Protein AF-A0A2V8WWQ3-F1 (afdb_monomer_lite)

Secondary structure (DSSP, 8-state):
-HHHHHHHHHHHHHHHHTT--SHHHHHHHHHHHHHHHHHHHHHTS-TTTHHHHHHHHHHHHHHHHHHHHHHHHHHHHHHHHHHHHHHHHTT-

Structure (mmCIF, N/CA/C/O backbone):
data_AF-A0A2V8WWQ3-F1
#
_entry.id   AF-A0A2V8WWQ3-F1
#
loop_
_atom_site.group_PDB
_atom_site.id
_atom_site.type_symbol
_atom_site.label_atom_id
_atom_site.label_alt_id
_atom_site.label_comp_id
_atom_site.label_asym_id
_atom_site.label_entity_id
_atom_site.label_seq_id
_atom_site.pdbx_PDB_ins_code
_atom_site.Cartn_x
_atom_site.Cartn_y
_atom_site.Cartn_z
_atom_site.occupancy
_atom_site.B_iso_or_equiv
_atom_site.auth_seq_id
_atom_site.auth_comp_id
_atom_site.auth_asym_id
_atom_site.auth_atom_id
_atom_site.pdbx_PDB_model_num
ATOM 1 N N . MET A 1 1 ? -10.979 -1.641 3.547 1.00 68.88 1 MET A N 1
ATOM 2 C CA . MET A 1 1 ? -9.981 -1.574 4.641 1.00 68.88 1 MET A CA 1
ATOM 3 C C . MET A 1 1 ? -10.272 -0.446 5.618 1.00 68.88 1 MET A C 1
ATOM 5 O O . MET A 1 1 ? -10.614 -0.739 6.753 1.00 68.88 1 MET A O 1
ATOM 9 N N . TRP A 1 2 ? -10.249 0.818 5.187 1.00 77.81 2 TRP A N 1
ATOM 10 C CA . TRP A 1 2 ? -10.560 1.963 6.058 1.00 77.81 2 TRP A CA 1
ATOM 11 C C . TRP A 1 2 ? -11.928 1.879 6.753 1.00 77.81 2 TRP A C 1
ATOM 13 O O . TRP A 1 2 ? -12.012 2.113 7.952 1.00 77.81 2 TRP A O 1
ATOM 23 N N . GLY A 1 3 ? -12.971 1.443 6.038 1.00 85.12 3 GLY A N 1
ATOM 24 C CA . GLY A 1 3 ? -14.300 1.243 6.629 1.00 85.12 3 GLY A CA 1
ATOM 25 C C . GLY A 1 3 ? -14.319 0.239 7.789 1.00 85.12 3 GLY A C 1
ATOM 26 O O . GLY A 1 3 ? -14.990 0.485 8.780 1.00 85.12 3 GLY A O 1
ATOM 27 N N . LEU A 1 4 ? -13.526 -0.840 7.724 1.00 82.88 4 LEU A N 1
ATOM 28 C CA . LEU A 1 4 ? -13.424 -1.812 8.821 1.00 82.88 4 LEU A CA 1
ATOM 29 C C . LEU A 1 4 ? -12.744 -1.205 10.053 1.00 82.88 4 LEU A C 1
ATOM 31 O O . LEU A 1 4 ? -13.211 -1.427 11.163 1.00 82.88 4 LEU A O 1
ATOM 35 N N . LEU A 1 5 ? -11.686 -0.404 9.867 1.00 85.12 5 LEU A N 1
ATOM 36 C CA . LEU A 1 5 ? -11.045 0.322 10.970 1.00 85.12 5 LEU A CA 1
ATOM 37 C C . LEU A 1 5 ? -11.995 1.345 11.601 1.00 85.12 5 LEU A C 1
ATOM 39 O O . LEU A 1 5 ? -12.021 1.482 12.822 1.00 85.12 5 LEU A O 1
ATOM 43 N N . PHE A 1 6 ? -12.799 2.021 10.779 1.00 85.56 6 PHE A N 1
ATOM 44 C CA . PHE A 1 6 ? -13.801 2.972 11.250 1.00 85.56 6 PHE A CA 1
ATOM 45 C C . PHE A 1 6 ? -14.889 2.272 12.068 1.00 85.56 6 PHE A C 1
ATOM 47 O O . PHE A 1 6 ? -15.153 2.672 13.197 1.00 85.56 6 PHE A O 1
ATOM 54 N N . VAL A 1 7 ? -15.435 1.167 11.551 1.00 88.00 7 VAL A N 1
ATOM 55 C CA . VAL A 1 7 ? -16.424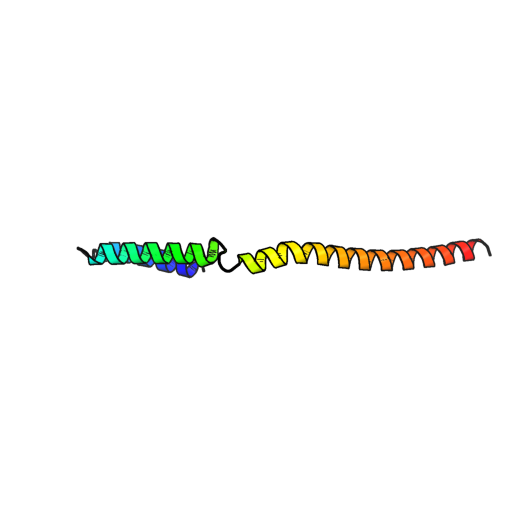 0.335 12.253 1.00 88.00 7 VAL A CA 1
ATOM 56 C C . VAL A 1 7 ? -15.868 -0.178 13.581 1.00 88.00 7 VAL A C 1
ATOM 58 O O . VAL A 1 7 ? -16.554 -0.094 14.597 1.00 88.00 7 VAL A O 1
ATOM 61 N N . LEU A 1 8 ? -14.620 -0.655 13.612 1.00 86.19 8 LEU A N 1
ATOM 62 C CA . LEU A 1 8 ? -13.998 -1.139 14.846 1.00 86.19 8 LEU A CA 1
ATOM 63 C C . LEU A 1 8 ? -13.768 -0.024 15.874 1.00 86.19 8 LEU A C 1
ATOM 65 O O . LEU A 1 8 ? -13.946 -0.236 17.072 1.00 86.19 8 LEU A O 1
ATOM 69 N N . SER A 1 9 ? -13.385 1.165 15.405 1.00 85.56 9 SER A N 1
ATOM 70 C CA . SER A 1 9 ? -13.223 2.349 16.250 1.00 85.56 9 SER A CA 1
ATOM 71 C C . SER A 1 9 ? -14.560 2.769 16.869 1.00 85.56 9 SER A C 1
ATOM 73 O O . SER A 1 9 ? -14.648 2.974 18.079 1.00 85.56 9 SER A O 1
ATOM 75 N N . THR A 1 10 ? -15.630 2.809 16.069 1.00 85.19 10 THR A N 1
ATOM 76 C CA . THR A 1 10 ? -16.984 3.105 16.554 1.00 85.19 10 THR A CA 1
ATOM 77 C C . THR A 1 10 ? -17.481 2.032 17.525 1.00 85.19 10 THR A C 1
ATOM 79 O O . THR A 1 10 ? -18.051 2.372 18.558 1.00 85.19 10 THR A O 1
ATOM 82 N N . ALA A 1 11 ? -17.217 0.750 17.255 1.00 84.31 11 ALA A N 1
ATOM 83 C CA . ALA A 1 11 ? -17.579 -0.352 18.146 1.00 84.31 11 ALA A CA 1
ATOM 84 C C . ALA A 1 11 ? -16.882 -0.251 19.513 1.00 84.31 11 ALA A C 1
ATOM 86 O O . ALA A 1 11 ? -17.536 -0.434 20.535 1.00 84.31 11 ALA A O 1
ATOM 87 N N . SER A 1 12 ? -15.595 0.117 19.550 1.00 82.50 12 SER A N 1
ATOM 88 C CA . SER A 1 12 ? -14.883 0.376 20.811 1.00 82.50 12 SER A CA 1
ATOM 89 C C . SER A 1 12 ? -15.519 1.521 21.604 1.00 82.50 12 SER A C 1
ATOM 91 O O . SER A 1 12 ? -15.622 1.421 22.820 1.00 82.50 12 SER A O 1
ATOM 93 N N . TYR A 1 13 ? -15.975 2.581 20.930 1.00 80.69 13 TYR A N 1
ATOM 94 C CA . TYR A 1 13 ? -16.641 3.716 21.577 1.00 80.69 13 TYR A CA 1
ATOM 95 C C . TYR A 1 13 ? -18.032 3.348 22.124 1.00 80.69 13 TYR A C 1
ATOM 97 O O . TYR A 1 13 ? -18.433 3.800 23.194 1.00 80.69 13 TYR A O 1
ATOM 105 N N . LEU A 1 14 ? -18.756 2.472 21.421 1.00 82.00 14 LEU A N 1
ATOM 106 C CA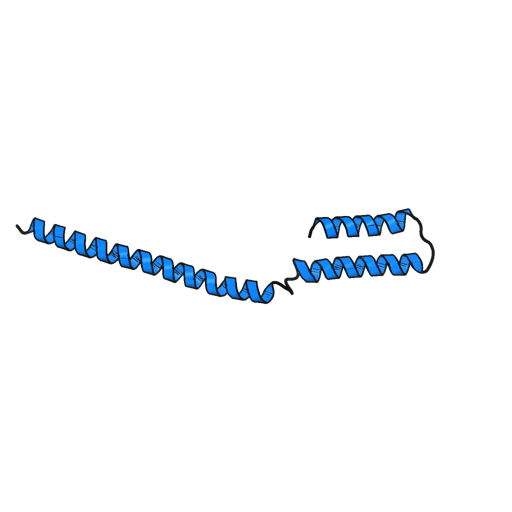 . LEU A 1 14 ? -20.047 1.940 21.865 1.00 82.00 14 LEU A CA 1
ATOM 107 C C . LEU A 1 14 ? -19.922 1.102 23.148 1.00 82.00 14 LEU A C 1
ATOM 109 O O . LEU A 1 14 ? -20.817 1.160 23.986 1.00 82.00 14 LEU A O 1
ATOM 113 N N . VAL A 1 15 ? -18.823 0.365 23.349 1.00 78.94 15 VAL A N 1
ATOM 114 C CA . VAL A 1 15 ? -18.590 -0.387 24.602 1.00 78.94 15 VAL A CA 1
ATOM 115 C C . VAL A 1 15 ? -18.531 0.532 25.818 1.00 78.94 15 VAL A C 1
ATOM 117 O O . VAL A 1 15 ? -19.110 0.200 26.854 1.00 78.94 15 VAL A O 1
ATOM 120 N N . ASP A 1 16 ? -17.874 1.685 25.685 1.00 74.38 16 ASP A N 1
ATOM 121 C CA . ASP A 1 16 ? -17.831 2.694 26.744 1.00 74.38 16 ASP A CA 1
ATOM 122 C C . ASP A 1 16 ? -19.193 3.387 26.923 1.00 74.38 16 ASP A C 1
ATOM 124 O O . ASP A 1 16 ? -19.579 3.685 28.052 1.00 74.38 16 ASP A O 1
ATOM 128 N N . TYR A 1 17 ? -19.970 3.55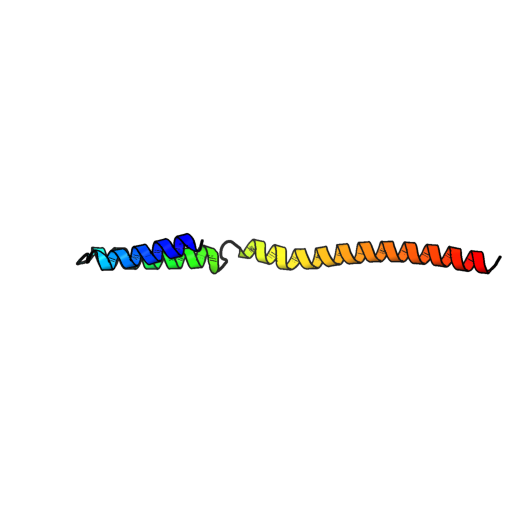6 25.846 1.00 74.69 17 TYR A N 1
ATOM 129 C CA . TYR A 1 17 ? -21.319 4.134 25.897 1.00 74.69 17 TYR A CA 1
ATOM 130 C C . TYR A 1 17 ? -22.335 3.251 26.637 1.00 74.69 17 TYR A C 1
ATOM 132 O O . TYR A 1 17 ? -23.164 3.749 27.396 1.00 74.69 17 TYR A O 1
ATOM 140 N N . PHE A 1 18 ? -22.262 1.929 26.467 1.00 75.88 18 PHE A N 1
ATOM 141 C CA . PHE A 1 18 ? -23.138 0.991 27.178 1.00 75.88 18 PHE A CA 1
ATOM 142 C C . PHE A 1 18 ? -22.741 0.772 28.645 1.00 75.88 18 PHE A C 1
ATOM 144 O O . PHE A 1 18 ? -23.388 -0.019 29.329 1.00 75.88 18 PHE A O 1
ATOM 151 N N . HIS A 1 19 ? -21.702 1.462 29.140 1.00 65.94 19 HIS A N 1
ATOM 152 C CA . HIS A 1 19 ? -21.244 1.419 30.531 1.00 65.94 19 HIS A CA 1
ATOM 153 C C . HIS A 1 19 ? -21.160 -0.007 31.104 1.00 65.94 19 HI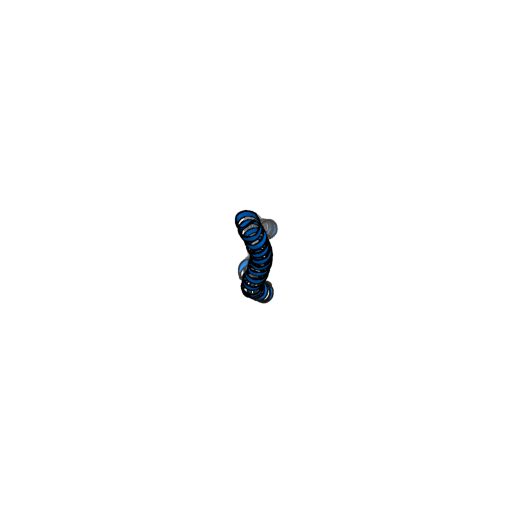S A C 1
ATOM 155 O O . HIS A 1 19 ? -21.487 -0.247 32.267 1.00 65.94 19 HIS A O 1
ATOM 161 N N . LEU A 1 20 ? -20.708 -0.968 30.292 1.00 63.62 20 LEU A N 1
ATOM 162 C CA . LEU A 1 20 ? -20.535 -2.349 30.732 1.00 63.62 20 LEU A CA 1
ATOM 163 C C . LEU A 1 20 ? -19.514 -2.365 31.881 1.00 63.62 20 LEU A C 1
ATOM 165 O O . LEU A 1 20 ? -18.373 -1.924 31.727 1.00 63.62 20 LEU A O 1
ATOM 169 N N . GLN A 1 21 ? -19.931 -2.819 33.063 1.00 72.12 21 GLN A N 1
ATOM 170 C CA . GLN A 1 21 ? -19.078 -2.874 34.251 1.00 72.12 21 GLN A CA 1
ATOM 171 C C . GLN A 1 21 ? -18.453 -4.263 34.430 1.00 72.12 21 GLN A C 1
ATOM 173 O O . GLN A 1 21 ? -19.025 -5.286 34.059 1.00 72.12 21 GLN A O 1
ATOM 178 N N . GLY A 1 22 ? -17.255 -4.292 35.019 1.00 76.06 22 GLY A N 1
ATOM 179 C CA . GLY A 1 22 ? -16.537 -5.522 35.359 1.00 76.06 22 GLY A CA 1
ATOM 180 C C . GLY A 1 22 ? -15.628 -6.065 34.250 1.00 76.06 22 GLY A C 1
ATOM 181 O O . GLY A 1 22 ? -15.136 -5.325 33.395 1.00 76.06 22 GLY A O 1
ATOM 182 N N . TYR A 1 23 ? -15.381 -7.378 34.291 1.00 76.38 23 TYR A N 1
ATOM 183 C CA . TYR A 1 23 ? -14.447 -8.088 33.403 1.00 76.38 23 TYR A CA 1
ATOM 184 C C . TYR A 1 23 ? -14.835 -8.037 31.921 1.00 76.38 23 TYR A C 1
ATOM 186 O O . TYR A 1 23 ? -13.961 -8.083 31.055 1.00 76.38 23 TYR A O 1
ATOM 194 N N . LEU A 1 24 ? -16.129 -7.885 31.622 1.00 77.06 24 LEU A N 1
ATOM 195 C CA . LEU A 1 24 ? -16.634 -7.820 30.253 1.00 77.06 24 LEU A CA 1
ATOM 196 C C . LEU A 1 24 ? -16.052 -6.611 29.501 1.00 77.06 24 LEU A C 1
ATOM 198 O O . LEU A 1 24 ? -15.594 -6.756 28.373 1.00 77.06 24 LEU A O 1
ATOM 202 N N . ARG A 1 25 ? -15.942 -5.445 30.152 1.00 82.19 25 ARG A N 1
ATOM 203 C CA . ARG A 1 25 ? -15.303 -4.255 29.565 1.00 82.19 25 ARG A CA 1
ATOM 204 C C . ARG A 1 25 ? -13.847 -4.513 29.195 1.00 82.19 25 ARG A C 1
ATOM 206 O O . ARG A 1 25 ? -13.416 -4.181 28.096 1.00 82.19 25 ARG A O 1
ATOM 213 N N . TRP A 1 26 ? -13.101 -5.124 30.114 1.00 82.38 26 TRP A N 1
ATOM 214 C CA . TRP A 1 26 ? -11.690 -5.449 29.915 1.00 82.38 26 TRP A CA 1
ATOM 215 C C . TRP A 1 26 ? -11.490 -6.377 28.716 1.00 82.38 26 TRP A C 1
ATOM 217 O O . TRP A 1 26 ? -10.648 -6.105 27.862 1.00 82.38 26 TRP A O 1
ATOM 227 N N . PHE A 1 27 ? -12.311 -7.425 28.615 1.00 85.25 27 PHE A N 1
ATOM 228 C CA . PHE A 1 27 ? -12.262 -8.354 27.493 1.00 85.25 27 PHE A CA 1
ATOM 229 C C . PHE A 1 27 ? -12.570 -7.666 26.157 1.00 85.25 27 PHE A C 1
ATOM 231 O O . PHE A 1 27 ? -11.797 -7.814 25.212 1.00 85.25 27 PHE A O 1
ATOM 238 N N . LEU A 1 28 ? -13.650 -6.878 26.077 1.00 84.12 28 LEU A N 1
ATOM 239 C CA . LEU A 1 28 ? -14.026 -6.214 24.826 1.00 84.12 28 LEU A CA 1
ATOM 240 C C . LEU A 1 28 ? -12.994 -5.167 24.385 1.00 84.12 28 LEU A C 1
ATOM 242 O O . LEU A 1 28 ? -12.650 -5.132 23.206 1.00 84.12 28 LEU A O 1
ATOM 246 N N . ILE A 1 29 ? -12.456 -4.352 25.300 1.00 85.06 29 ILE A N 1
ATOM 247 C CA . ILE A 1 29 ? -11.433 -3.350 24.953 1.00 85.06 29 ILE A CA 1
ATOM 248 C C . ILE A 1 29 ? -10.181 -4.034 24.395 1.00 85.06 29 ILE A C 1
ATOM 250 O O . ILE A 1 29 ? -9.682 -3.636 23.342 1.00 85.06 29 ILE A O 1
ATOM 254 N N . ILE A 1 30 ? -9.692 -5.088 25.056 1.00 86.88 30 ILE A N 1
ATOM 255 C CA . ILE A 1 30 ? -8.512 -5.829 24.589 1.00 86.88 30 ILE A CA 1
ATOM 256 C C . ILE A 1 30 ? -8.792 -6.500 23.242 1.00 86.88 30 ILE A C 1
ATOM 258 O O . ILE A 1 30 ? -7.959 -6.414 22.340 1.00 86.88 30 ILE A O 1
ATOM 262 N N . ALA A 1 31 ? -9.964 -7.116 23.070 1.00 89.00 31 ALA A N 1
ATOM 263 C CA . ALA A 1 31 ? -10.353 -7.742 21.811 1.00 89.00 31 ALA A CA 1
ATOM 264 C C . ALA A 1 31 ? -10.387 -6.726 20.656 1.00 89.00 31 ALA A C 1
ATOM 266 O O . ALA A 1 31 ? -9.809 -6.980 19.597 1.00 89.00 31 ALA A O 1
ATOM 267 N N . PHE A 1 32 ? -10.984 -5.546 20.859 1.00 88.31 32 PHE A N 1
ATOM 268 C CA . PHE A 1 32 ? -11.007 -4.485 19.847 1.00 88.31 32 PHE A CA 1
ATOM 269 C C . PHE A 1 32 ? -9.620 -3.888 19.576 1.00 88.31 32 PHE A C 1
ATOM 271 O O . PHE A 1 32 ? -9.304 -3.584 18.422 1.00 88.31 32 PHE A O 1
ATOM 278 N N . MET A 1 33 ? -8.759 -3.765 20.592 1.00 87.38 33 MET A N 1
ATOM 279 C CA . MET A 1 33 ? -7.370 -3.330 20.408 1.00 87.38 33 MET A CA 1
ATOM 280 C C . MET A 1 33 ? -6.549 -4.336 19.592 1.00 87.38 33 MET A C 1
ATOM 282 O O . MET A 1 33 ? -5.846 -3.925 18.667 1.00 87.38 33 MET A O 1
ATOM 286 N N . LEU A 1 34 ? -6.668 -5.636 19.872 1.00 88.56 34 LEU A N 1
ATOM 287 C CA . LEU A 1 34 ? -5.994 -6.693 19.112 1.00 88.56 34 LEU A CA 1
ATOM 288 C C . LEU A 1 34 ? -6.493 -6.764 17.670 1.00 88.56 34 LEU A C 1
ATOM 290 O O . LEU A 1 34 ? -5.686 -6.833 16.748 1.00 88.56 34 LEU A O 1
ATOM 294 N N . LEU A 1 35 ? -7.808 -6.697 17.461 1.00 89.75 35 LEU A N 1
ATOM 295 C CA . LEU A 1 35 ? -8.398 -6.759 16.127 1.00 89.75 35 LEU A CA 1
ATOM 296 C C . LEU A 1 35 ? -8.001 -5.555 15.267 1.00 89.75 35 LEU A C 1
ATOM 298 O O . LEU A 1 35 ? -7.630 -5.747 14.109 1.00 89.75 35 LEU A O 1
ATOM 302 N N . LYS A 1 36 ? -8.017 -4.324 15.806 1.00 89.31 36 LYS A N 1
ATOM 303 C CA . LYS A 1 36 ? -7.581 -3.156 15.020 1.00 89.31 36 LYS A CA 1
ATOM 304 C C . LYS A 1 36 ? -6.088 -3.221 14.716 1.00 89.31 36 LYS A C 1
ATOM 306 O O . LYS A 1 36 ? -5.695 -2.921 13.595 1.00 89.31 36 LYS A O 1
ATOM 311 N N . ALA A 1 37 ? -5.262 -3.628 15.684 1.00 87.12 37 ALA A N 1
ATOM 312 C CA . ALA A 1 37 ? -3.821 -3.748 15.494 1.00 87.12 37 ALA A CA 1
ATOM 313 C C . ALA A 1 37 ? -3.489 -4.848 14.477 1.00 87.12 37 ALA A C 1
ATOM 315 O O . ALA A 1 37 ? -2.720 -4.608 13.554 1.00 87.12 37 ALA A O 1
ATOM 316 N N . GLY A 1 38 ? -4.137 -6.011 14.573 1.00 84.50 38 GLY A N 1
ATOM 317 C CA . GLY A 1 38 ? -3.994 -7.109 13.619 1.00 84.50 38 GLY A CA 1
ATOM 318 C C . GLY A 1 38 ? -4.433 -6.724 12.206 1.00 84.50 38 GLY A C 1
ATOM 319 O O . GLY A 1 38 ? -3.723 -7.021 11.250 1.00 84.50 38 GLY A O 1
ATOM 320 N N . LEU A 1 39 ? -5.542 -5.988 12.061 1.00 85.69 39 LEU A N 1
ATOM 321 C CA . LEU A 1 39 ? -5.978 -5.439 10.770 1.00 85.69 39 LEU A CA 1
ATOM 322 C C . LEU A 1 39 ? -4.961 -4.453 10.185 1.00 85.69 39 LEU A C 1
ATOM 324 O O . LEU A 1 39 ? -4.703 -4.483 8.982 1.00 85.69 39 LEU A O 1
ATOM 328 N N . ILE A 1 40 ? -4.368 -3.594 11.016 1.00 85.19 40 ILE A N 1
ATOM 329 C CA . ILE A 1 40 ? -3.317 -2.668 10.581 1.00 85.19 40 ILE A CA 1
ATOM 330 C C . ILE A 1 40 ? -2.064 -3.445 10.167 1.00 85.19 40 ILE A C 1
ATOM 332 O O . ILE A 1 40 ? -1.490 -3.149 9.125 1.00 85.19 40 ILE A O 1
ATOM 336 N N . VAL A 1 41 ? -1.655 -4.470 10.912 1.00 81.38 41 VAL A N 1
ATOM 337 C CA . VAL A 1 41 ? -0.458 -5.253 10.574 1.00 81.38 41 VAL A CA 1
ATOM 338 C C . VAL A 1 41 ? -0.656 -6.054 9.283 1.00 81.38 41 VAL A C 1
ATOM 340 O O . VAL A 1 41 ? 0.187 -6.005 8.390 1.00 81.38 41 VAL A O 1
ATOM 343 N N . ALA A 1 42 ? -1.798 -6.729 9.138 1.00 76.88 42 ALA A N 1
ATOM 344 C CA . ALA A 1 42 ? -2.099 -7.553 7.970 1.00 76.88 42 ALA A CA 1
ATOM 345 C C . ALA A 1 42 ? -2.210 -6.739 6.669 1.00 76.88 42 ALA A C 1
ATOM 347 O O . ALA A 1 42 ? -1.854 -7.234 5.601 1.00 76.88 42 ALA A O 1
ATOM 348 N N . VAL A 1 43 ? -2.711 -5.501 6.752 1.00 74.25 43 VAL A N 1
ATOM 349 C CA . VAL A 1 43 ? -3.003 -4.663 5.578 1.00 74.25 43 VAL A CA 1
ATOM 350 C C . VAL A 1 43 ? -1.957 -3.573 5.358 1.00 74.25 43 VAL A C 1
ATOM 352 O O . VAL A 1 43 ? -1.490 -3.394 4.239 1.00 74.25 43 VAL A O 1
ATOM 355 N N . PHE A 1 44 ? -1.601 -2.820 6.399 1.00 68.50 44 PHE A N 1
ATOM 356 C CA . PHE A 1 44 ? -0.717 -1.657 6.287 1.00 68.50 44 PHE A CA 1
ATOM 357 C C . PHE A 1 44 ? 0.751 -2.003 6.527 1.00 68.50 44 PHE A C 1
ATOM 359 O O . PHE A 1 44 ? 1.601 -1.514 5.783 1.00 68.50 44 PHE A O 1
ATOM 366 N N . MET A 1 45 ? 1.068 -2.889 7.480 1.00 71.38 45 MET A N 1
ATOM 367 C CA . MET A 1 45 ? 2.449 -3.380 7.654 1.00 71.38 45 MET A CA 1
ATOM 368 C C . MET A 1 45 ? 2.848 -4.460 6.635 1.00 71.38 45 MET A C 1
ATOM 370 O O . MET A 1 45 ? 3.810 -5.183 6.852 1.00 71.38 45 MET A O 1
ATOM 374 N N . HIS A 1 46 ? 2.173 -4.524 5.483 1.00 65.00 46 HIS A N 1
ATOM 375 C CA . HIS A 1 46 ? 2.668 -5.188 4.272 1.00 65.00 46 HIS A CA 1
ATOM 376 C C . HIS A 1 46 ? 2.970 -6.693 4.362 1.00 65.00 46 HIS A C 1
ATOM 378 O O . HIS A 1 46 ? 3.459 -7.253 3.386 1.00 65.00 46 HIS A O 1
ATOM 384 N N . MET A 1 47 ? 2.592 -7.393 5.432 1.00 61.50 47 MET A N 1
ATOM 385 C CA . MET A 1 47 ? 2.920 -8.816 5.612 1.00 61.50 47 MET A CA 1
ATOM 386 C C . MET A 1 47 ? 2.339 -9.739 4.512 1.00 61.50 47 MET A C 1
ATOM 388 O O . MET A 1 47 ? 2.876 -10.811 4.251 1.00 61.50 47 MET A O 1
ATOM 392 N N . LEU A 1 48 ? 1.270 -9.329 3.810 1.00 59.59 48 LEU A N 1
ATOM 393 C CA . LEU A 1 48 ? 0.767 -10.029 2.610 1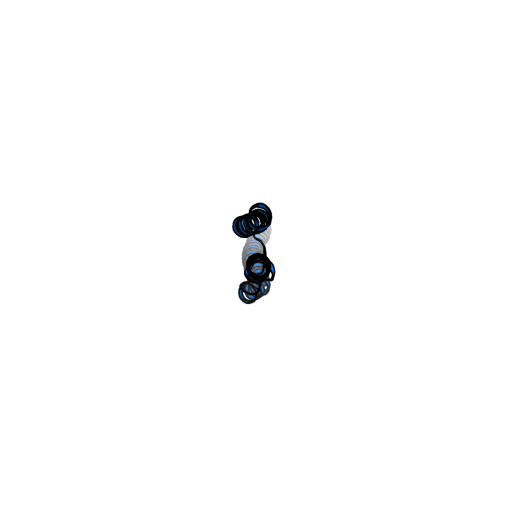.00 59.59 48 LEU A CA 1
ATOM 394 C C . LEU A 1 48 ? 1.382 -9.540 1.284 1.00 59.59 48 LEU A C 1
ATOM 396 O O . LEU A 1 48 ? 1.282 -10.227 0.269 1.00 59.59 48 LEU A O 1
ATOM 400 N N . TRP A 1 49 ? 1.965 -8.343 1.261 1.00 63.22 49 TRP A N 1
ATOM 401 C CA . TRP A 1 49 ? 2.413 -7.661 0.043 1.00 63.22 49 TRP A CA 1
ATOM 402 C C . TRP A 1 49 ? 3.927 -7.719 -0.166 1.00 63.22 49 TRP A C 1
ATOM 404 O O . TRP A 1 49 ? 4.377 -7.420 -1.267 1.00 63.22 49 TRP A O 1
ATOM 414 N N . GLU A 1 50 ? 4.712 -8.168 0.815 1.00 66.12 50 GLU A N 1
ATOM 415 C CA . GLU A 1 50 ? 6.178 -8.274 0.722 1.00 66.12 50 GLU A CA 1
ATOM 416 C C . GLU A 1 50 ? 6.663 -9.016 -0.535 1.00 66.12 50 GLU A C 1
ATOM 418 O O . GLU A 1 50 ? 7.559 -8.539 -1.232 1.00 66.12 50 GLU A O 1
ATOM 423 N N . ARG A 1 51 ? 6.030 -10.143 -0.897 1.00 71.44 51 ARG A N 1
ATOM 424 C CA . ARG A 1 51 ? 6.426 -10.919 -2.089 1.00 71.44 51 ARG A CA 1
ATOM 425 C C . ARG A 1 51 ? 6.087 -10.228 -3.408 1.00 71.44 51 ARG A C 1
ATOM 427 O O . ARG A 1 51 ? 6.887 -10.276 -4.339 1.00 71.44 51 ARG A O 1
ATOM 434 N N . LEU A 1 52 ? 4.916 -9.599 -3.501 1.00 76.75 52 LEU A N 1
ATOM 435 C CA . LEU A 1 52 ? 4.500 -8.902 -4.719 1.00 76.75 52 LEU A CA 1
ATOM 436 C C . LEU A 1 52 ? 5.270 -7.589 -4.880 1.00 76.75 52 LEU A C 1
ATOM 438 O O . LEU A 1 52 ? 5.737 -7.293 -5.974 1.00 76.75 52 LEU A O 1
ATOM 442 N N . ALA A 1 53 ? 5.473 -6.841 -3.794 1.00 79.00 53 ALA A N 1
ATOM 443 C CA . ALA A 1 53 ? 6.222 -5.591 -3.799 1.00 79.00 53 ALA A CA 1
ATOM 444 C C . ALA A 1 53 ? 7.674 -5.797 -4.254 1.00 79.00 53 ALA A C 1
ATOM 446 O O . ALA A 1 53 ? 8.146 -5.049 -5.107 1.00 79.00 53 ALA A O 1
ATOM 447 N N . MET A 1 54 ? 8.358 -6.844 -3.773 1.00 77.00 54 MET A N 1
ATOM 448 C CA . MET A 1 54 ? 9.701 -7.189 -4.263 1.00 77.00 54 M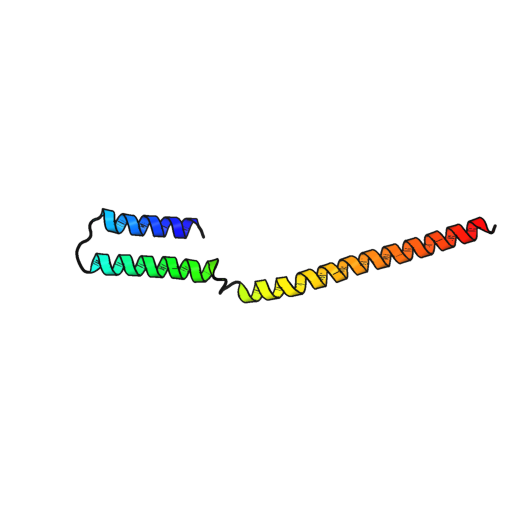ET A CA 1
ATOM 449 C C . MET A 1 54 ? 9.700 -7.599 -5.737 1.00 77.00 54 MET A C 1
ATOM 451 O O . MET A 1 54 ? 10.583 -7.181 -6.484 1.00 77.00 54 MET A O 1
ATOM 455 N N . MET A 1 55 ? 8.701 -8.371 -6.175 1.00 84.31 55 MET A N 1
ATOM 456 C CA . MET A 1 55 ? 8.587 -8.768 -7.579 1.00 84.31 55 MET A CA 1
ATOM 457 C C . MET A 1 55 ? 8.403 -7.548 -8.489 1.00 84.31 55 MET A C 1
ATOM 459 O O . MET A 1 55 ? 9.146 -7.400 -9.453 1.00 84.31 55 MET A O 1
ATOM 463 N N . TYR A 1 56 ? 7.480 -6.639 -8.169 1.00 86.00 56 TYR A N 1
ATOM 464 C CA . TYR A 1 56 ? 7.255 -5.434 -8.969 1.00 86.00 56 TYR A CA 1
ATOM 465 C C . TYR A 1 56 ? 8.433 -4.455 -8.910 1.00 86.00 56 TYR A C 1
ATOM 467 O O . TYR A 1 56 ? 8.795 -3.897 -9.942 1.00 86.00 56 TYR A O 1
ATOM 475 N N . ALA A 1 57 ? 9.075 -4.277 -7.753 1.00 87.31 57 ALA A N 1
ATOM 476 C CA . ALA A 1 57 ? 10.214 -3.368 -7.612 1.00 87.31 57 ALA A CA 1
ATOM 477 C C . ALA A 1 57 ? 11.401 -3.747 -8.511 1.00 87.31 57 ALA A C 1
ATOM 479 O O . ALA A 1 57 ? 12.115 -2.864 -8.977 1.00 87.31 57 ALA A O 1
ATOM 480 N N . ILE A 1 58 ? 11.601 -5.042 -8.769 1.00 90.56 58 ILE A N 1
ATOM 481 C CA . ILE A 1 58 ? 12.679 -5.536 -9.632 1.00 90.56 58 ILE A CA 1
ATOM 482 C C . ILE A 1 58 ? 12.198 -5.664 -11.082 1.00 90.56 58 ILE A C 1
ATOM 484 O O . ILE A 1 58 ? 12.871 -5.207 -12.002 1.00 90.56 58 ILE A O 1
ATOM 488 N N . LEU A 1 59 ? 11.025 -6.262 -11.307 1.00 92.12 59 LEU A N 1
ATOM 489 C CA . LEU A 1 59 ? 10.569 -6.630 -12.648 1.00 92.12 59 LEU A CA 1
ATOM 490 C C . LEU A 1 59 ? 10.139 -5.416 -13.484 1.00 92.12 59 LEU A C 1
ATOM 492 O O . LEU A 1 59 ? 10.403 -5.374 -14.684 1.00 92.12 59 LEU A O 1
ATOM 496 N N . VAL A 1 60 ? 9.508 -4.415 -12.862 1.00 93.00 60 VAL A N 1
ATOM 497 C CA . VAL A 1 60 ? 9.025 -3.209 -13.554 1.00 93.00 60 VAL A CA 1
ATOM 498 C C . VAL A 1 60 ? 10.168 -2.405 -14.188 1.00 93.00 60 VAL A C 1
ATOM 500 O O . VAL A 1 60 ? 10.081 -2.148 -15.390 1.00 93.00 60 VAL A O 1
ATOM 503 N N . PRO A 1 61 ? 11.249 -2.026 -13.471 1.00 92.81 61 PRO A N 1
ATOM 504 C CA . PRO A 1 61 ? 12.335 -1.266 -14.089 1.00 92.81 61 PRO A CA 1
ATOM 505 C C . PRO A 1 61 ? 13.061 -2.059 -15.182 1.00 92.81 61 PRO A C 1
ATOM 507 O O . PRO A 1 61 ? 13.395 -1.488 -16.219 1.00 92.81 61 PRO A O 1
ATOM 510 N N . THR A 1 62 ? 13.257 -3.371 -15.017 1.00 94.44 62 THR A N 1
ATOM 511 C CA . THR A 1 62 ? 13.905 -4.201 -16.046 1.00 94.44 62 THR A CA 1
ATOM 512 C C . THR A 1 62 ? 13.064 -4.309 -17.319 1.00 94.44 62 THR A C 1
ATOM 514 O O . THR A 1 62 ? 13.600 -4.163 -18.418 1.00 94.44 62 THR A O 1
ATOM 517 N N . LEU A 1 63 ? 11.748 -4.515 -17.198 1.00 95.00 63 LEU A N 1
ATOM 518 C CA . LEU A 1 63 ? 10.852 -4.566 -18.356 1.00 95.00 63 LEU A CA 1
ATOM 519 C C . LEU A 1 63 ? 10.778 -3.221 -19.080 1.00 95.00 63 LEU A C 1
ATOM 521 O O . LEU A 1 63 ? 10.810 -3.185 -20.308 1.00 95.00 63 LEU A O 1
ATOM 525 N N . LEU A 1 64 ? 10.727 -2.116 -18.335 1.00 95.69 64 LEU A N 1
ATOM 526 C CA . LEU A 1 64 ? 10.663 -0.775 -18.912 1.00 95.69 64 LEU A CA 1
ATOM 527 C C . LEU A 1 64 ? 11.925 -0.465 -19.730 1.00 95.69 64 LEU A C 1
ATOM 529 O O . LEU A 1 64 ? 11.821 0.034 -20.849 1.00 95.69 64 LEU A O 1
ATOM 533 N N . LEU A 1 65 ? 13.102 -0.849 -19.224 1.00 95.25 65 LEU A N 1
ATOM 534 C CA . LEU A 1 65 ? 14.361 -0.741 -19.965 1.00 95.25 65 LEU A CA 1
ATOM 535 C C . LEU A 1 65 ? 14.372 -1.601 -21.233 1.00 95.25 65 LEU A C 1
ATOM 537 O O . LEU A 1 65 ? 14.792 -1.111 -22.278 1.00 95.25 65 LEU A O 1
ATOM 541 N N . MET A 1 66 ? 13.894 -2.850 -21.173 1.00 95.31 66 MET A N 1
ATOM 542 C CA . MET A 1 66 ? 13.819 -3.715 -22.359 1.00 95.31 66 MET A CA 1
ATOM 543 C C . MET A 1 66 ? 12.918 -3.130 -23.448 1.00 95.31 66 MET A C 1
ATOM 545 O O . MET A 1 66 ? 13.296 -3.127 -24.618 1.00 95.31 66 MET A O 1
ATOM 549 N N . VAL A 1 67 ? 11.752 -2.603 -23.071 1.00 96.00 67 VAL A N 1
ATOM 550 C CA . VAL A 1 67 ? 10.824 -1.974 -24.020 1.00 96.00 67 VAL A CA 1
ATOM 551 C C . VAL A 1 67 ? 11.448 -0.723 -24.637 1.00 96.00 67 VAL A C 1
ATOM 553 O O . VAL A 1 67 ? 11.399 -0.550 -25.853 1.00 96.00 67 VAL A O 1
ATOM 556 N N . LEU A 1 68 ? 12.077 0.127 -23.822 1.00 95.88 68 LEU A N 1
ATOM 557 C CA . LEU A 1 68 ? 12.679 1.373 -24.294 1.00 95.88 68 LEU A CA 1
ATOM 558 C C . LEU A 1 68 ? 13.864 1.119 -25.241 1.00 95.88 68 LEU A C 1
ATOM 560 O O . LEU A 1 68 ? 13.964 1.767 -26.281 1.00 95.88 68 LEU A O 1
ATOM 564 N N . LEU A 1 69 ? 14.715 0.136 -24.928 1.00 95.94 69 LEU A N 1
ATOM 565 C CA . LEU A 1 69 ? 15.791 -0.314 -25.817 1.00 95.94 69 LEU A CA 1
ATOM 566 C C . LEU A 1 69 ? 15.254 -0.891 -27.128 1.00 95.94 69 LEU A C 1
ATOM 568 O O . LEU A 1 69 ? 15.801 -0.587 -28.184 1.00 95.94 69 LEU A O 1
ATOM 572 N N . GLY A 1 70 ? 14.187 -1.692 -27.076 1.00 95.19 70 GLY A N 1
ATOM 573 C CA . GLY A 1 70 ? 13.577 -2.279 -28.269 1.00 95.19 70 GLY A CA 1
ATOM 574 C C . GLY A 1 70 ? 13.054 -1.221 -29.240 1.00 95.19 70 GLY A C 1
ATOM 575 O O . GLY A 1 70 ? 13.352 -1.278 -30.430 1.00 95.19 70 GLY A O 1
ATOM 576 N N . ILE A 1 71 ? 12.337 -0.215 -28.730 1.00 96.19 71 ILE A N 1
ATOM 577 C CA . ILE A 1 71 ? 11.861 0.908 -29.551 1.00 96.19 71 ILE A CA 1
ATOM 578 C C . ILE A 1 71 ? 13.051 1.711 -30.097 1.00 96.19 71 ILE A C 1
ATOM 580 O O . ILE A 1 71 ? 13.083 2.025 -31.283 1.00 96.19 71 ILE A O 1
ATOM 584 N N . GLY A 1 72 ? 14.062 1.990 -29.267 1.00 95.19 72 GLY A N 1
ATOM 585 C CA . GLY A 1 72 ? 15.263 2.712 -29.695 1.00 95.19 72 GLY A CA 1
ATOM 586 C C . GLY A 1 72 ? 16.058 1.997 -30.793 1.00 95.19 72 GLY A C 1
ATOM 587 O O . GLY A 1 72 ? 16.568 2.655 -31.696 1.00 95.19 72 GLY A O 1
ATOM 588 N N . ALA A 1 73 ? 16.134 0.665 -30.752 1.00 94.44 73 ALA A N 1
ATOM 589 C CA . ALA A 1 73 ? 16.795 -0.132 -31.784 1.00 94.44 73 ALA A CA 1
ATOM 590 C C . ALA A 1 73 ? 16.053 -0.057 -33.127 1.00 94.44 73 ALA A C 1
ATOM 592 O O . ALA A 1 73 ? 16.682 0.161 -34.159 1.00 94.44 73 ALA A O 1
ATOM 593 N N . LEU A 1 74 ? 14.719 -0.156 -33.109 1.00 94.31 74 LEU A N 1
ATOM 594 C CA . LEU A 1 74 ? 13.907 -0.026 -34.321 1.00 94.31 74 LEU A CA 1
ATOM 595 C C . LEU A 1 74 ? 14.091 1.354 -34.966 1.00 94.31 74 LEU A C 1
ATOM 597 O O . LEU A 1 74 ? 14.369 1.449 -36.159 1.00 94.31 74 LEU A O 1
ATOM 601 N N . GLU A 1 75 ? 14.006 2.424 -34.177 1.00 94.12 75 GLU A N 1
ATOM 602 C CA . GLU A 1 75 ? 14.215 3.794 -34.663 1.00 94.12 75 GLU A CA 1
ATOM 603 C C . GLU A 1 75 ? 15.636 4.014 -35.216 1.00 94.12 75 GLU A C 1
ATOM 605 O O . GLU A 1 75 ? 15.819 4.735 -36.205 1.00 94.12 75 GLU A O 1
ATOM 610 N N . ALA A 1 76 ? 16.651 3.369 -34.629 1.00 92.06 76 ALA A N 1
ATOM 611 C CA . ALA A 1 76 ? 18.027 3.416 -35.122 1.00 92.06 76 ALA A CA 1
ATOM 612 C C . ALA A 1 76 ? 18.167 2.785 -36.521 1.00 92.06 76 ALA A C 1
ATOM 614 O O . ALA A 1 76 ? 18.815 3.367 -37.394 1.00 92.06 76 ALA A O 1
ATOM 615 N N . ASP A 1 77 ? 17.512 1.649 -36.772 1.00 91.19 77 ASP A N 1
ATOM 616 C CA . ASP A 1 77 ? 17.523 0.999 -38.088 1.00 91.19 77 ASP A CA 1
ATOM 617 C C . ASP A 1 77 ? 16.813 1.857 -39.150 1.00 91.19 77 ASP A C 1
ATOM 619 O O . ASP A 1 77 ? 17.338 2.059 -40.253 1.00 91.19 77 ASP A O 1
ATOM 623 N N . TYR A 1 78 ? 15.656 2.441 -38.811 1.00 90.12 78 TYR A N 1
ATOM 624 C CA . TYR A 1 78 ? 14.924 3.346 -39.708 1.00 90.12 78 TYR A CA 1
ATOM 625 C C . TYR A 1 78 ? 15.738 4.596 -40.063 1.00 90.12 78 TYR A C 1
ATOM 627 O O . TYR A 1 78 ? 15.786 5.010 -41.230 1.00 90.12 78 TYR A O 1
ATOM 635 N N . THR A 1 79 ? 16.408 5.200 -39.079 1.00 89.31 79 THR A N 1
ATOM 636 C CA . THR A 1 79 ? 17.271 6.366 -39.312 1.00 89.31 79 THR A CA 1
ATOM 637 C C . THR A 1 79 ? 18.521 6.004 -40.110 1.00 89.31 79 THR A C 1
ATOM 639 O O . THR A 1 79 ? 18.908 6.772 -40.995 1.00 89.31 79 THR A O 1
ATOM 642 N N . PHE A 1 80 ? 19.124 4.832 -39.888 1.00 91.00 80 PHE A N 1
ATOM 643 C CA . PHE A 1 80 ? 20.254 4.346 -40.682 1.00 91.00 80 PHE A CA 1
ATOM 644 C C . PHE A 1 80 ? 19.878 4.161 -42.158 1.00 91.00 80 PHE A C 1
ATOM 646 O O . PHE A 1 80 ? 20.555 4.700 -43.040 1.00 91.00 80 PHE A O 1
ATOM 653 N N . PHE A 1 81 ? 18.763 3.481 -42.436 1.00 91.44 81 PHE A N 1
ATOM 654 C CA . PHE A 1 81 ? 18.289 3.253 -43.802 1.00 91.44 81 PHE A CA 1
ATOM 655 C C . PHE A 1 81 ? 17.963 4.566 -44.525 1.00 91.44 81 PHE A C 1
ATOM 657 O O . PHE A 1 81 ? 18.428 4.803 -45.642 1.00 91.44 81 PHE A O 1
ATOM 664 N N . THR A 1 82 ? 17.226 5.463 -43.866 1.00 89.00 82 THR A N 1
ATOM 665 C CA . THR A 1 82 ? 16.827 6.756 -44.444 1.00 89.00 82 THR A CA 1
ATOM 666 C C . THR A 1 82 ? 18.039 7.624 -44.781 1.00 89.00 82 THR A C 1
ATOM 668 O O . THR A 1 82 ? 18.073 8.247 -45.844 1.00 89.00 82 THR A O 1
ATOM 671 N N . ARG A 1 83 ? 19.071 7.628 -43.925 1.00 86.88 83 ARG A N 1
ATOM 672 C CA . ARG A 1 83 ? 20.347 8.305 -44.206 1.00 86.88 83 ARG A CA 1
ATOM 673 C C . ARG A 1 83 ? 21.039 7.705 -45.424 1.00 86.88 83 ARG A C 1
ATOM 675 O O . ARG A 1 83 ? 21.491 8.462 -46.276 1.00 86.88 83 ARG A O 1
ATOM 682 N N . GLY A 1 84 ? 21.088 6.376 -45.527 1.00 88.94 84 GLY A N 1
ATOM 683 C CA . GLY A 1 84 ? 21.644 5.682 -46.689 1.00 88.94 84 GLY A CA 1
ATOM 684 C C . GLY A 1 84 ? 20.973 6.119 -47.992 1.00 88.94 84 GLY A C 1
ATOM 685 O O . GLY A 1 84 ? 21.660 6.524 -48.925 1.00 88.94 84 GLY A O 1
ATOM 686 N N . VAL A 1 85 ? 19.638 6.141 -48.026 1.00 87.56 85 VAL A N 1
ATOM 687 C CA . VAL A 1 85 ? 18.864 6.605 -49.192 1.00 87.56 85 VAL A CA 1
ATOM 688 C C . VAL A 1 85 ? 19.139 8.079 -49.509 1.00 87.56 85 VAL A C 1
ATOM 690 O O . VAL A 1 85 ? 19.322 8.426 -50.675 1.00 87.56 85 VAL A O 1
ATOM 693 N N . PHE A 1 86 ? 19.208 8.949 -48.497 1.00 84.81 86 PHE A N 1
ATOM 694 C CA . PHE A 1 86 ? 19.517 10.370 -48.689 1.00 84.81 86 PHE A CA 1
ATOM 695 C C . PHE A 1 86 ? 20.920 10.598 -49.267 1.00 84.81 86 PHE A C 1
ATOM 697 O O . PHE A 1 86 ? 21.065 11.375 -50.209 1.00 84.81 86 PHE A O 1
ATOM 704 N N . PHE A 1 87 ? 21.942 9.914 -48.743 1.00 84.50 87 PHE A N 1
ATOM 705 C CA . PHE A 1 87 ? 23.310 10.025 -49.255 1.00 84.50 87 PHE A CA 1
ATOM 706 C C . PHE A 1 87 ? 23.448 9.449 -50.666 1.00 84.50 87 PHE A C 1
ATOM 708 O O . PHE A 1 87 ? 24.137 10.040 -51.491 1.00 84.50 87 PHE A O 1
ATOM 715 N N . LEU A 1 88 ? 22.761 8.343 -50.969 1.00 82.31 88 LEU A N 1
ATOM 716 C CA . LEU A 1 88 ? 22.787 7.731 -52.299 1.00 82.31 88 LEU A CA 1
ATOM 717 C C . LEU A 1 88 ? 22.101 8.619 -53.347 1.00 82.31 88 LEU A C 1
ATOM 719 O O . LEU A 1 88 ? 22.602 8.767 -54.457 1.00 82.31 88 LEU A O 1
ATOM 723 N N . LYS A 1 89 ? 20.979 9.252 -52.982 1.00 75.44 89 LYS A N 1
ATOM 724 C CA . LYS A 1 89 ? 20.249 10.190 -53.847 1.00 75.44 89 LYS A CA 1
ATOM 725 C C . LYS A 1 89 ? 20.991 11.514 -54.057 1.00 75.44 89 LYS A C 1
ATOM 727 O O . LYS A 1 89 ? 20.784 12.142 -55.080 1.00 75.44 89 LYS A O 1
ATOM 732 N N . GLY A 1 90 ? 21.817 11.951 -53.106 1.00 70.44 90 GLY A N 1
ATOM 733 C CA . GLY A 1 90 ? 22.627 13.169 -53.242 1.00 70.44 90 GLY A CA 1
ATOM 734 C C . GLY A 1 90 ? 23.897 13.006 -54.085 1.00 70.44 90 GLY A C 1
ATOM 735 O O . GLY A 1 90 ? 24.550 14.004 -54.376 1.00 70.44 90 GLY A O 1
ATOM 736 N N . LEU A 1 91 ? 24.267 11.771 -54.437 1.00 68.12 91 LEU A N 1
ATOM 737 C CA . LEU A 1 91 ? 25.466 11.447 -55.219 1.00 68.12 91 LEU A CA 1
ATOM 738 C C . LEU A 1 91 ? 25.163 11.184 -56.711 1.00 68.12 91 LEU A C 1
ATOM 740 O O . LEU A 1 91 ? 26.094 11.146 -57.513 1.00 68.12 91 LEU A O 1
ATOM 744 N N . LEU A 1 92 ? 23.882 11.003 -57.059 1.00 60.47 92 LEU A N 1
ATOM 745 C CA . LEU A 1 92 ? 23.336 10.892 -58.421 1.00 60.47 92 LEU A CA 1
ATOM 746 C C . LEU A 1 92 ? 22.802 12.246 -58.899 1.00 60.47 92 LEU A C 1
ATOM 748 O O . LEU A 1 92 ? 22.983 12.541 -60.099 1.00 60.47 92 LEU A O 1
#

Sequence (92 aa):
MWGLLFVLSTASYLVDYFHLQGYLRWFLIIAFMLLKAGLIVAVFMHMLWERLAMMYAILVPTLLLMVLLGIGALEADYTFFTRGVFFLKGLL

Foldseek 3Di:
DVVVLVVLVVVLVVLVVVVDDDPVNVVSNVVSVCVNVVVCCVPVVCPVPVVVCVVCVPVVVVVVVVVVVVVVVVVVVVVVVVVVVVVVVVVD

Radius of gyration: 30.85 Å; chains: 1; bounding box: 49×24×94 Å

pLDDT: mean 83.15, std 9.48, range [59.59, 96.19]